Protein AF-A0AA38NXS3-F1 (afdb_monomer_lite)

pLDDT: mean 92.94, std 3.89, range [61.16, 97.0]

Organism: NCBI:txid153919

Secondary structure (DSSP, 8-state):
-BS-HHHHHIIIIIHHHHHHTTTTT-SSHHHHHHHHHHHHH-SS-----B--TTS--HHHHHHHHHHHHHTT-SSPP-------GGG---S--GGG--HHHHHHHHHHHHHTSHHHHHHH--HHHHHHHHHHHHHHHHHHS----HHHHHHHTT-TTS-HHHHHHHHHHHTT-S---

Structure (mmCIF, N/CA/C/O backbone):
data_AF-A0AA38NXS3-F1
#
_entry.id   AF-A0AA38NXS3-F1
#
loop_
_atom_site.group_PDB
_atom_site.id
_atom_site.type_symbol
_atom_site.label_atom_id
_atom_site.label_alt_id
_atom_site.label_comp_id
_atom_site.label_asym_id
_atom_site.label_entity_id
_atom_site.label_seq_id
_atom_site.pdbx_PDB_ins_code
_atom_site.Cartn_x
_atom_site.Cartn_y
_atom_site.Cartn_z
_atom_site.occupancy
_atom_site.B_iso_or_equiv
_atom_site.auth_seq_id
_atom_site.auth_comp_id
_atom_site.auth_asym_id
_atom_site.auth_atom_id
_atom_site.pdbx_PDB_model_num
ATOM 1 N N . LEU A 1 1 ? -12.032 -12.553 16.983 1.00 90.69 1 LEU A N 1
ATOM 2 C CA . LEU A 1 1 ? -10.666 -13.133 16.985 1.00 90.69 1 LEU A CA 1
ATOM 3 C C . LEU A 1 1 ? -10.165 -13.162 15.548 1.00 90.69 1 LEU A C 1
ATOM 5 O O . LEU A 1 1 ? -11.009 -13.181 14.666 1.00 90.69 1 LEU A O 1
ATOM 9 N N . SER A 1 2 ? -8.860 -13.069 15.308 1.00 94.94 2 SER A N 1
ATOM 10 C CA . SER A 1 2 ? -8.263 -13.216 13.970 1.00 94.94 2 SER A CA 1
ATOM 11 C C . SER A 1 2 ? -6.772 -13.513 14.108 1.00 94.94 2 SER A C 1
ATOM 13 O O . SER A 1 2 ? -6.134 -13.066 15.066 1.00 94.94 2 SER A O 1
ATOM 15 N N . ASP A 1 3 ? -6.219 -14.250 13.159 1.00 95.38 3 ASP A N 1
ATOM 16 C CA . ASP A 1 3 ? -4.794 -14.542 13.041 1.00 95.38 3 ASP A CA 1
ATOM 17 C C . ASP A 1 3 ? -3.996 -13.448 12.301 1.00 95.38 3 ASP A C 1
ATOM 19 O O . ASP A 1 3 ? -2.771 -13.344 12.447 1.00 95.38 3 ASP A O 1
ATOM 23 N N . SER A 1 4 ? -4.689 -12.546 11.598 1.00 96.00 4 SER A N 1
ATOM 24 C CA . SER A 1 4 ? -4.095 -11.405 10.905 1.00 96.00 4 SER A CA 1
ATOM 25 C C . SER A 1 4 ? -3.640 -10.327 11.887 1.00 96.00 4 SER A C 1
ATOM 27 O O . SER A 1 4 ? -4.346 -9.365 12.219 1.00 96.00 4 SER A O 1
ATOM 29 N N . LYS A 1 5 ? -2.390 -10.458 12.334 1.00 95.25 5 LYS A N 1
ATOM 30 C CA . LYS A 1 5 ? -1.733 -9.449 13.171 1.00 95.25 5 LYS A CA 1
ATOM 31 C C . LYS A 1 5 ? -1.711 -8.079 12.492 1.00 95.25 5 LYS A C 1
ATOM 33 O O . LYS A 1 5 ? -1.945 -7.071 13.151 1.00 95.25 5 LYS A O 1
ATOM 38 N N . THR A 1 6 ? -1.460 -8.043 11.185 1.00 95.31 6 THR A N 1
ATOM 39 C CA . THR A 1 6 ? -1.375 -6.801 10.406 1.00 95.31 6 THR A CA 1
ATOM 40 C C . THR A 1 6 ? -2.705 -6.052 10.391 1.00 95.31 6 THR A C 1
ATOM 42 O O . THR A 1 6 ? -2.713 -4.850 10.658 1.00 95.31 6 THR A O 1
ATOM 45 N N . SER A 1 7 ? -3.824 -6.749 10.167 1.00 96.19 7 SER A N 1
ATOM 46 C CA . SER A 1 7 ? -5.161 -6.144 10.200 1.00 96.19 7 SER A CA 1
ATOM 47 C C . SER A 1 7 ? -5.504 -5.628 11.596 1.00 96.19 7 SER A C 1
ATOM 49 O O . SER A 1 7 ? -5.944 -4.487 11.739 1.00 96.19 7 SER A O 1
ATOM 51 N N . ILE A 1 8 ? -5.246 -6.425 12.640 1.00 96.56 8 ILE A N 1
ATOM 52 C CA . ILE A 1 8 ? -5.521 -6.030 14.029 1.00 96.56 8 ILE A CA 1
ATOM 53 C C . ILE A 1 8 ? -4.703 -4.795 14.416 1.00 96.56 8 ILE A C 1
ATOM 55 O O . ILE A 1 8 ? -5.259 -3.834 14.948 1.00 96.56 8 ILE A O 1
ATOM 59 N N . GLU A 1 9 ? -3.396 -4.780 14.154 1.00 97.00 9 GLU A N 1
ATOM 60 C CA . GLU A 1 9 ? -2.545 -3.626 14.467 1.00 97.00 9 GLU A CA 1
ATOM 61 C C . GLU A 1 9 ? -2.928 -2.399 13.636 1.00 97.00 9 GLU A C 1
ATOM 63 O O . GLU A 1 9 ? -2.914 -1.280 14.155 1.00 97.00 9 GLU A O 1
ATOM 68 N N . GLY A 1 10 ? -3.355 -2.602 12.388 1.00 96.75 10 GLY A N 1
ATOM 69 C CA . GLY A 1 10 ? -3.921 -1.556 11.549 1.00 96.75 10 GLY A CA 1
ATOM 70 C C . GLY A 1 10 ? -5.127 -0.877 12.195 1.00 96.75 10 GLY A C 1
ATOM 71 O O . GLY A 1 10 ? -5.121 0.340 12.371 1.00 96.75 10 GLY A O 1
ATOM 72 N N . LEU A 1 11 ? -6.116 -1.665 12.624 1.00 96.56 11 LEU A N 1
ATOM 73 C CA . LEU A 1 11 ? -7.369 -1.178 13.215 1.00 96.56 11 LEU A CA 1
ATOM 74 C C . LEU A 1 11 ? -7.212 -0.629 14.638 1.00 96.56 11 LEU A C 1
ATOM 76 O O . LEU A 1 11 ? -7.996 0.218 15.049 1.00 96.56 11 LEU A O 1
ATOM 80 N N . THR A 1 12 ? -6.213 -1.086 15.396 1.00 95.75 12 THR A N 1
ATOM 81 C CA . THR A 1 12 ? -6.072 -0.734 16.822 1.00 95.75 12 THR A CA 1
ATOM 82 C C . THR A 1 12 ? -4.946 0.257 17.101 1.00 95.75 12 THR A C 1
ATOM 84 O O . THR A 1 12 ? -5.147 1.228 17.826 1.00 95.75 12 THR A O 1
ATOM 87 N N . LYS A 1 13 ? -3.758 0.060 16.519 1.00 96.19 13 LYS A N 1
ATOM 88 C CA . LYS A 1 13 ? -2.550 0.844 16.834 1.00 96.19 13 LYS A CA 1
ATOM 89 C C . LYS A 1 13 ? -2.266 1.933 15.808 1.00 96.19 13 LYS A C 1
ATOM 91 O O . LYS A 1 13 ? -1.761 2.994 16.162 1.00 96.19 13 LYS A O 1
ATOM 96 N N . HIS A 1 14 ? -2.530 1.667 14.531 1.00 96.75 14 HIS A N 1
ATOM 97 C CA . HIS A 1 14 ? -2.069 2.537 13.446 1.00 96.75 14 HIS A CA 1
ATOM 98 C C . HIS A 1 14 ? -3.149 3.456 12.880 1.00 96.75 14 HIS A C 1
ATOM 100 O O . HIS A 1 14 ? -2.804 4.522 12.365 1.00 96.75 14 HIS A O 1
ATOM 106 N N . HIS A 1 15 ? -4.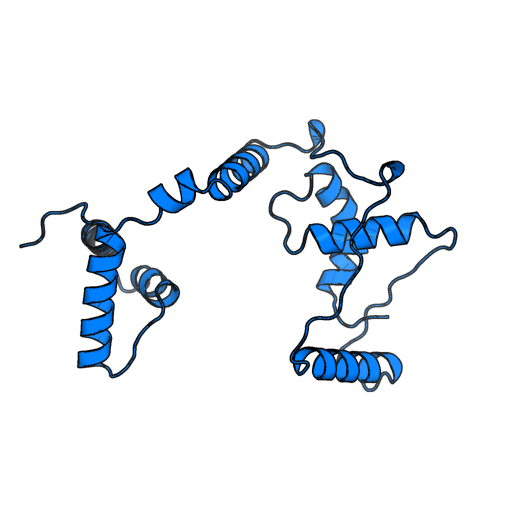425 3.083 13.020 1.00 95.81 15 HIS A N 1
ATOM 107 C CA . HIS A 1 15 ? -5.560 3.792 12.430 1.00 95.81 15 HIS A CA 1
ATOM 108 C C . HIS A 1 15 ? -5.517 5.310 12.655 1.00 95.81 15 HIS A C 1
ATOM 110 O O . HIS A 1 15 ? -5.556 6.054 11.683 1.00 95.81 15 HIS A O 1
ATOM 116 N N . GLN A 1 16 ? -5.311 5.780 13.891 1.00 95.50 16 GLN A N 1
ATOM 117 C CA . GLN A 1 16 ? -5.288 7.213 14.200 1.00 95.50 16 GLN A CA 1
ATOM 118 C C . GLN A 1 16 ? -4.227 7.976 13.394 1.00 95.50 16 GLN A C 1
ATOM 120 O O . GLN A 1 16 ? -4.501 9.027 12.816 1.00 95.50 16 GLN A O 1
ATOM 125 N N . LYS A 1 17 ? -3.012 7.423 13.304 1.00 95.69 17 LYS A N 1
ATOM 126 C CA . LYS A 1 17 ? -1.928 8.018 12.514 1.00 95.69 17 LYS A CA 1
ATOM 127 C C . LYS A 1 17 ? -2.262 8.002 11.025 1.00 95.69 17 LYS A C 1
ATOM 129 O O . LYS A 1 17 ? -1.949 8.958 10.321 1.00 95.69 17 LYS A O 1
ATOM 134 N N . TRP A 1 18 ? -2.862 6.923 10.530 1.00 96.38 18 TRP A N 1
ATOM 135 C CA . TRP A 1 18 ? -3.261 6.827 9.129 1.00 96.38 18 TRP A CA 1
ATOM 136 C C . TRP A 1 18 ? -4.356 7.826 8.777 1.00 96.38 18 TRP A C 1
ATOM 138 O O . TRP A 1 18 ? -4.253 8.460 7.732 1.00 96.38 18 TRP A O 1
ATOM 148 N N . GLU A 1 19 ? -5.339 8.034 9.647 1.00 95.50 19 GLU A N 1
ATOM 149 C CA . GLU A 1 19 ? -6.368 9.062 9.477 1.00 95.50 19 GLU A CA 1
ATOM 150 C C . GLU A 1 19 ? -5.767 10.461 9.435 1.00 95.50 19 GLU A C 1
ATOM 152 O O . GLU A 1 19 ? -6.034 11.218 8.503 1.00 95.50 19 GLU A O 1
ATOM 157 N N . ASP A 1 20 ? -4.876 10.774 10.377 1.00 95.62 20 ASP A N 1
ATOM 158 C CA . ASP A 1 20 ? -4.165 12.052 10.406 1.00 95.62 20 ASP A CA 1
ATOM 159 C C . ASP A 1 20 ? -3.346 12.274 9.126 1.00 95.62 20 ASP A C 1
ATOM 161 O O . ASP A 1 20 ? -3.205 13.402 8.658 1.00 95.62 20 ASP A O 1
ATOM 165 N N . GLN A 1 21 ? -2.847 11.197 8.521 1.00 95.50 21 GLN A N 1
ATOM 166 C CA . GLN A 1 21 ? -2.092 11.200 7.267 1.00 95.50 21 GLN A CA 1
ATOM 167 C C . GLN A 1 21 ? -2.965 10.946 6.025 1.00 95.50 21 GLN A C 1
ATOM 169 O O . GLN A 1 21 ? -2.435 10.743 4.932 1.00 95.50 21 GLN A O 1
ATOM 174 N N . GLY A 1 22 ? -4.295 10.932 6.157 1.00 94.44 22 GLY A N 1
ATOM 175 C CA . GLY A 1 22 ? -5.237 10.741 5.050 1.00 94.44 22 GLY A CA 1
ATOM 176 C C . GLY A 1 22 ? -5.122 9.391 4.331 1.00 94.44 22 GLY A C 1
ATOM 177 O O . GLY A 1 22 ? -5.563 9.266 3.188 1.00 94.44 22 GLY A O 1
ATOM 178 N N . PHE A 1 23 ? -4.524 8.386 4.975 1.00 95.75 23 PHE A N 1
ATOM 179 C CA . PHE A 1 23 ? -4.185 7.065 4.432 1.00 95.75 23 PHE A CA 1
ATOM 180 C C . PHE A 1 23 ? -3.241 7.103 3.220 1.00 95.75 23 PHE A C 1
ATOM 182 O O . PHE A 1 23 ? -3.186 6.164 2.422 1.00 95.75 23 PHE A O 1
ATOM 189 N N . ILE A 1 24 ? -2.468 8.178 3.058 1.00 95.06 24 ILE A N 1
ATOM 190 C CA . ILE A 1 24 ? -1.538 8.317 1.936 1.00 95.06 24 ILE A CA 1
ATOM 191 C C . ILE A 1 24 ? -0.431 7.258 2.046 1.00 95.06 24 ILE A C 1
ATOM 193 O O . ILE A 1 24 ? 0.401 7.287 2.949 1.00 95.06 24 ILE A O 1
ATOM 197 N N . GLY A 1 25 ? -0.392 6.342 1.073 1.00 91.00 25 GLY A N 1
ATOM 198 C CA . GLY A 1 25 ? 0.611 5.275 1.007 1.00 91.00 25 GLY A CA 1
ATOM 199 C C . GLY A 1 25 ? 0.344 4.086 1.934 1.00 91.00 25 GLY A C 1
ATOM 200 O O . GLY A 1 25 ? 1.223 3.239 2.073 1.00 91.00 25 GLY A O 1
ATOM 201 N N . VAL A 1 26 ? -0.838 4.019 2.549 1.00 94.38 26 VAL A N 1
ATOM 202 C CA . VAL A 1 26 ? -1.317 2.840 3.281 1.00 94.38 26 VAL A CA 1
ATOM 203 C C . VAL A 1 26 ? -1.874 1.834 2.271 1.00 94.38 26 VAL A C 1
ATOM 205 O O . VAL A 1 26 ? -2.568 2.226 1.333 1.00 94.38 26 VAL A O 1
ATOM 208 N N . ALA A 1 27 ? -1.545 0.552 2.433 1.00 94.25 27 ALA A N 1
ATOM 209 C CA . ALA A 1 27 ? -2.117 -0.521 1.620 1.00 94.25 27 ALA A CA 1
ATOM 210 C C . ALA A 1 27 ? -3.573 -0.785 2.030 1.00 94.25 27 ALA A C 1
ATOM 212 O O . ALA A 1 27 ? -3.902 -0.670 3.208 1.00 94.25 27 ALA A O 1
ATOM 213 N N . ASN A 1 28 ? -4.423 -1.145 1.067 1.00 94.25 28 ASN A N 1
ATOM 214 C CA . ASN A 1 28 ? -5.852 -1.415 1.277 1.00 94.25 28 ASN A CA 1
ATOM 215 C C . ASN A 1 28 ? -6.580 -0.282 2.041 1.00 94.25 28 ASN A C 1
ATOM 217 O O . ASN A 1 28 ? -7.253 -0.510 3.051 1.00 94.25 28 ASN A O 1
ATOM 221 N N . PRO A 1 29 ? -6.402 0.994 1.630 1.00 94.69 29 PRO A N 1
ATOM 222 C CA . PRO A 1 29 ? -6.908 2.121 2.401 1.00 94.69 29 PRO A CA 1
ATOM 223 C C . PRO A 1 29 ? -8.437 2.225 2.355 1.00 94.69 29 PRO A C 1
ATOM 225 O O . PRO A 1 29 ? -9.000 2.935 3.181 1.00 94.69 29 PRO A O 1
ATOM 228 N N . ARG A 1 30 ? -9.115 1.585 1.392 1.00 94.88 30 ARG A N 1
ATOM 229 C CA . ARG A 1 30 ? -10.583 1.609 1.292 1.00 94.88 30 ARG A CA 1
ATOM 230 C C . ARG A 1 30 ? -11.192 0.690 2.344 1.00 94.88 30 ARG A C 1
ATOM 232 O O . ARG A 1 30 ? -12.036 1.124 3.117 1.00 94.88 30 ARG A O 1
ATOM 239 N N . GLU A 1 31 ? -10.663 -0.520 2.428 1.00 96.06 31 GLU A N 1
ATOM 240 C CA . GLU A 1 31 ? -11.052 -1.585 3.342 1.00 96.06 31 GLU A CA 1
ATOM 241 C C . GLU A 1 31 ? -10.846 -1.144 4.794 1.00 96.06 31 GLU A C 1
ATOM 243 O O . GLU A 1 31 ? -11.758 -1.254 5.613 1.00 96.06 31 GLU A O 1
ATOM 248 N N . TYR A 1 32 ? -9.689 -0.544 5.111 1.00 96.69 32 TYR A N 1
ATOM 249 C CA . TYR A 1 32 ? -9.451 -0.001 6.451 1.00 96.69 32 TYR A CA 1
ATOM 250 C C . TYR A 1 32 ? -10.419 1.127 6.803 1.00 96.69 32 TYR A C 1
ATOM 252 O O . TYR A 1 32 ? -10.950 1.133 7.909 1.00 96.69 32 TYR A O 1
ATOM 260 N N . LYS A 1 33 ? -10.666 2.076 5.891 1.00 96.31 33 LYS A N 1
ATOM 261 C CA . LYS A 1 33 ? -11.589 3.191 6.155 1.00 96.31 33 LYS A CA 1
ATOM 262 C C . LYS A 1 33 ? -13.015 2.697 6.406 1.00 96.31 33 LYS A C 1
ATOM 264 O O . LYS A 1 33 ? -13.624 3.137 7.377 1.00 96.31 33 LYS A O 1
ATOM 269 N N . ALA A 1 34 ? -13.509 1.773 5.581 1.00 96.31 34 ALA A N 1
ATOM 270 C CA . ALA A 1 34 ? -14.828 1.167 5.751 1.00 96.31 34 ALA A CA 1
ATOM 271 C C . ALA A 1 34 ? -14.921 0.404 7.078 1.00 96.31 34 ALA A C 1
ATOM 273 O O . ALA A 1 34 ? -15.817 0.657 7.877 1.00 96.31 34 ALA A O 1
ATOM 274 N N . THR A 1 35 ? -13.925 -0.432 7.383 1.00 95.75 35 THR A N 1
ATOM 275 C CA . THR A 1 35 ? -13.895 -1.206 8.633 1.00 95.75 35 THR A CA 1
ATOM 276 C C . THR A 1 35 ? -13.838 -0.301 9.866 1.00 95.75 35 THR A C 1
ATOM 278 O O . THR A 1 35 ? -14.575 -0.518 10.822 1.00 95.75 35 THR A O 1
ATOM 281 N N . ILE A 1 36 ? -12.997 0.740 9.863 1.00 95.69 36 ILE A N 1
ATOM 282 C CA . ILE A 1 36 ? -12.913 1.704 10.974 1.00 95.69 36 ILE A CA 1
ATOM 283 C C . ILE A 1 36 ? -14.245 2.441 11.148 1.00 95.69 36 ILE A C 1
ATOM 285 O O . ILE A 1 36 ? -14.684 2.635 12.280 1.00 95.69 36 ILE A O 1
ATOM 289 N N . SER A 1 37 ? -14.896 2.826 10.047 1.00 95.25 37 SER A N 1
ATOM 290 C CA . SER A 1 37 ? -16.220 3.447 10.084 1.00 95.25 37 SER A CA 1
ATOM 291 C C . SER A 1 37 ? -17.258 2.515 10.706 1.00 95.25 37 SER A C 1
ATOM 293 O O . SER A 1 37 ? -17.903 2.894 11.679 1.00 95.25 37 SER A O 1
ATOM 295 N N . ALA A 1 38 ? -17.347 1.274 10.224 1.00 94.4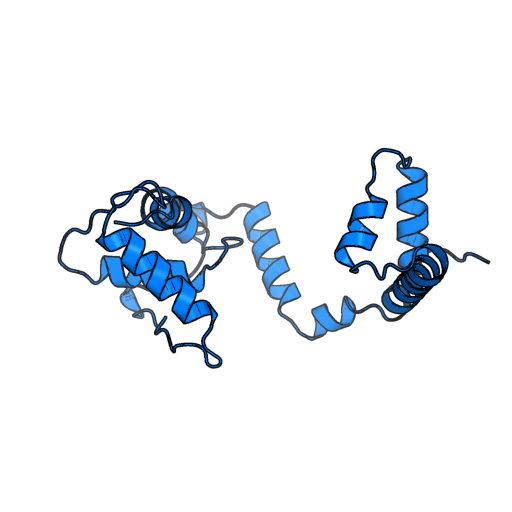4 38 ALA A N 1
ATOM 296 C CA . ALA A 1 38 ? -18.268 0.272 10.751 1.00 94.44 38 ALA A CA 1
ATOM 297 C C . ALA A 1 38 ? -18.019 -0.015 12.243 1.00 94.44 38 ALA A C 1
ATOM 299 O O . ALA A 1 38 ? -18.958 -0.188 13.012 1.00 94.44 38 ALA A O 1
ATOM 300 N N . LEU A 1 39 ? -16.760 -0.019 12.696 1.00 94.25 39 LEU A N 1
ATOM 301 C CA . LEU A 1 39 ? -16.431 -0.173 14.117 1.00 94.25 39 LEU A CA 1
ATOM 302 C C . LEU A 1 39 ? -16.881 1.019 14.970 1.00 94.25 39 LEU A C 1
ATOM 304 O O . LEU A 1 39 ? -17.250 0.813 16.122 1.00 94.25 39 LEU A O 1
ATOM 308 N N . ARG A 1 40 ? -16.841 2.244 14.430 1.00 93.19 40 ARG A N 1
ATOM 309 C CA . ARG A 1 40 ? -17.276 3.469 15.124 1.00 93.19 40 ARG A CA 1
ATOM 310 C C . ARG A 1 40 ? -18.788 3.633 15.169 1.00 93.19 40 ARG A C 1
ATOM 312 O O . ARG A 1 40 ? -19.293 4.225 16.111 1.00 93.19 40 ARG A O 1
ATOM 319 N N . GLU A 1 41 ? -19.487 3.127 14.163 1.00 94.00 41 GLU A N 1
ATOM 320 C CA . GLU A 1 41 ? -20.950 3.132 14.109 1.00 94.00 41 GLU A CA 1
ATOM 321 C C . GLU A 1 41 ? -21.574 2.185 15.145 1.00 94.00 41 GLU A C 1
ATOM 323 O O . GLU A 1 41 ? -22.704 2.373 15.592 1.00 94.00 41 GLU A O 1
ATOM 328 N N . ARG A 1 42 ? -20.822 1.172 15.587 1.00 91.88 42 ARG A N 1
ATOM 329 C CA . ARG A 1 42 ? -21.268 0.254 16.635 1.00 91.88 42 ARG A CA 1
ATOM 330 C C . ARG A 1 42 ? -21.306 0.951 17.994 1.00 91.88 42 ARG A C 1
ATOM 332 O O . ARG A 1 42 ? -20.289 1.407 18.503 1.00 91.88 42 ARG A O 1
ATOM 339 N N . ASN A 1 43 ? -22.460 0.875 18.654 1.00 89.00 43 ASN A N 1
ATOM 340 C CA . ASN A 1 43 ? -22.643 1.373 20.024 1.00 89.00 43 ASN A CA 1
ATOM 341 C C . ASN A 1 43 ? -21.903 0.539 21.091 1.00 89.00 43 ASN A C 1
ATOM 343 O O . ASN A 1 43 ? -21.650 1.015 22.196 1.00 89.00 43 ASN A O 1
ATOM 347 N N . ALA A 1 44 ? -21.565 -0.717 20.784 1.00 93.00 44 ALA A N 1
ATOM 348 C CA . ALA A 1 44 ? -20.909 -1.626 21.719 1.00 93.00 44 ALA A CA 1
ATOM 349 C C . ALA A 1 44 ? -19.381 -1.602 21.580 1.00 93.00 44 ALA A C 1
ATOM 351 O O . ALA A 1 44 ? -18.828 -1.647 20.476 1.00 93.00 44 ALA A O 1
ATOM 352 N N . ARG A 1 45 ? -18.688 -1.642 22.726 1.00 92.00 45 ARG A N 1
ATOM 353 C CA . ARG A 1 45 ? -17.229 -1.781 22.772 1.00 92.00 45 ARG A CA 1
ATOM 354 C C . ARG A 1 45 ? -16.803 -3.060 22.052 1.00 92.00 45 ARG A C 1
ATOM 356 O O . ARG A 1 45 ? -17.196 -4.157 22.436 1.00 92.00 45 ARG A O 1
ATOM 363 N N . THR A 1 46 ? -15.945 -2.911 21.047 1.00 93.25 46 THR A N 1
ATOM 364 C CA . THR A 1 46 ? -15.376 -4.032 20.291 1.00 93.25 46 THR A CA 1
ATOM 365 C C . THR A 1 46 ? -13.917 -4.239 20.695 1.00 93.25 46 THR A C 1
ATOM 367 O O . THR A 1 46 ? -13.141 -3.285 20.747 1.00 93.25 46 THR A O 1
ATOM 370 N N . SER A 1 47 ? -13.534 -5.478 21.001 1.00 94.12 47 SER A N 1
ATOM 371 C CA . SER A 1 47 ? -12.153 -5.861 21.308 1.00 94.12 47 SER A CA 1
ATOM 372 C C . SER A 1 47 ? -11.635 -6.873 20.287 1.00 94.12 47 SER A C 1
ATOM 374 O O . SER A 1 47 ? -12.356 -7.759 19.827 1.00 94.12 47 SER A O 1
ATOM 376 N N . PHE A 1 48 ? -10.361 -6.738 19.923 1.00 95.06 48 PHE A N 1
ATOM 377 C CA . PHE A 1 48 ? -9.684 -7.668 19.026 1.00 95.06 48 PHE A CA 1
ATOM 378 C C . PHE A 1 48 ? -8.775 -8.592 19.828 1.00 95.06 48 PHE A C 1
ATOM 380 O O . PHE A 1 48 ? -8.003 -8.142 20.673 1.00 95.06 48 PHE A O 1
ATOM 387 N N . LYS A 1 49 ? -8.845 -9.888 19.524 1.00 95.12 49 LYS A N 1
ATOM 388 C CA . LYS A 1 49 ? -7.938 -10.911 20.046 1.00 95.12 49 LYS A CA 1
ATOM 389 C C . LYS A 1 49 ? -7.158 -11.492 18.878 1.00 95.12 49 LYS A C 1
ATOM 391 O O . LYS A 1 49 ? -7.766 -12.112 18.004 1.00 95.12 49 LYS A O 1
ATOM 396 N N . TRP A 1 50 ? -5.847 -11.266 18.884 1.00 96.50 50 TRP A N 1
ATOM 397 C CA . TRP A 1 50 ? -4.943 -11.964 17.979 1.00 96.50 50 TRP A CA 1
ATOM 398 C C . TRP A 1 50 ? -4.786 -13.410 18.443 1.00 96.50 50 TRP A C 1
ATOM 400 O O . TRP A 1 50 ? -4.641 -13.667 19.641 1.00 96.50 50 TRP A O 1
ATOM 410 N N . VAL A 1 51 ? -4.827 -14.337 17.498 1.00 95.44 51 VAL A N 1
ATOM 411 C CA . VAL A 1 51 ? -4.570 -15.757 17.730 1.00 95.44 51 VAL A CA 1
ATOM 412 C C . VAL A 1 51 ? -3.505 -16.250 16.759 1.00 95.44 51 VAL A C 1
ATOM 414 O O . VAL A 1 51 ? -3.269 -15.640 15.723 1.00 95.44 51 VAL A O 1
ATOM 417 N N . LYS A 1 52 ? -2.816 -17.336 17.098 1.00 94.12 52 LYS A N 1
ATOM 418 C CA . LYS A 1 52 ? -1.914 -17.986 16.147 1.00 94.12 52 LYS A CA 1
ATOM 419 C C . LYS A 1 52 ? -2.768 -18.748 15.125 1.00 94.12 52 LYS A C 1
ATOM 421 O O . LYS A 1 52 ? -3.673 -19.463 15.545 1.00 94.12 52 LYS A O 1
ATOM 426 N N . GLY A 1 53 ? -2.485 -18.590 13.833 1.00 91.56 53 GLY A N 1
ATOM 427 C CA . GLY A 1 53 ? -3.129 -19.388 12.782 1.00 91.56 53 GLY A CA 1
ATOM 428 C C . GLY A 1 53 ? -2.737 -20.866 12.878 1.00 91.56 53 GLY A C 1
ATOM 429 O O . GLY A 1 53 ? -1.653 -21.181 13.390 1.00 91.56 53 GLY A O 1
ATOM 430 N N . HIS A 1 54 ? -3.615 -21.753 12.407 1.00 86.56 54 HIS A N 1
ATOM 431 C CA . HIS A 1 54 ? -3.444 -23.213 12.455 1.00 86.56 54 HIS A CA 1
ATOM 432 C C . HIS A 1 54 ? -3.142 -23.744 13.864 1.00 86.56 54 HIS A C 1
ATOM 434 O O . HIS A 1 54 ? -2.278 -24.599 14.068 1.00 86.56 54 HIS A O 1
ATOM 440 N N . ALA A 1 55 ? -3.808 -23.167 14.863 1.00 91.12 55 ALA A N 1
ATOM 441 C CA . ALA A 1 55 ? -3.657 -23.531 16.269 1.00 91.12 55 AL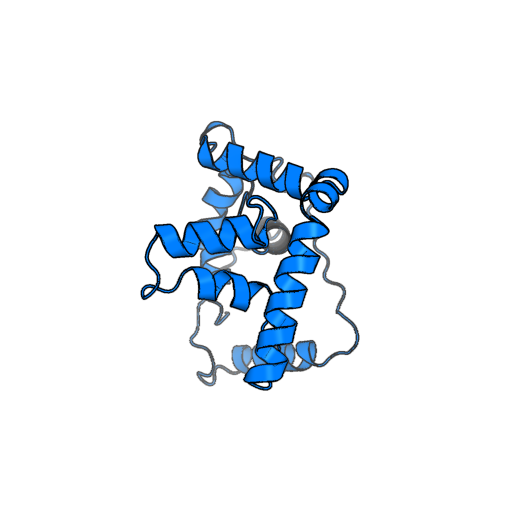A A CA 1
ATOM 442 C C . ALA A 1 55 ? -4.799 -24.428 16.772 1.00 91.12 55 ALA A C 1
ATOM 444 O O . ALA A 1 55 ? -4.871 -24.688 17.973 1.00 91.12 55 ALA A O 1
ATOM 445 N N . GLY A 1 56 ? -5.696 -24.873 15.884 1.00 90.69 56 GLY A N 1
ATOM 446 C CA . GLY A 1 56 ? -6.853 -25.696 16.240 1.00 90.69 56 GLY A CA 1
ATOM 447 C C . GLY A 1 56 ? -7.961 -24.902 16.934 1.00 90.69 56 GLY A C 1
ATOM 448 O O . GLY A 1 56 ? -8.774 -25.470 17.658 1.00 90.69 56 GLY A O 1
ATOM 449 N N . ILE A 1 57 ? -7.987 -23.575 16.758 1.00 94.06 57 ILE A N 1
ATOM 450 C CA . ILE A 1 57 ? -9.063 -22.732 17.288 1.00 94.06 57 ILE A CA 1
ATOM 451 C C . ILE A 1 57 ? -10.218 -22.811 16.301 1.00 94.06 57 ILE A C 1
ATOM 453 O O . ILE A 1 57 ? -10.197 -22.118 15.290 1.00 94.06 57 ILE A O 1
ATOM 457 N N . GLU A 1 58 ? -11.221 -23.620 16.628 1.00 94.12 58 GLU A N 1
ATOM 458 C CA . GLU A 1 58 ? -12.353 -23.970 15.760 1.00 94.12 58 GLU A CA 1
ATOM 459 C C . GLU A 1 58 ? -12.897 -22.792 14.930 1.00 94.12 58 GLU A C 1
ATOM 461 O O . GLU A 1 58 ? -12.935 -22.857 13.707 1.00 94.12 58 GLU A O 1
ATOM 466 N N . GLY A 1 59 ? -13.248 -21.667 15.564 1.00 92.62 59 GLY A N 1
ATOM 467 C CA . GLY A 1 59 ? -13.779 -20.502 14.844 1.00 92.62 59 GLY A CA 1
ATOM 468 C C . GLY A 1 59 ? -12.782 -19.794 13.912 1.00 92.62 59 GLY A C 1
ATOM 469 O O . GLY A 1 59 ? -13.211 -19.139 12.968 1.00 92.62 59 GLY A O 1
ATOM 470 N N . ASN A 1 60 ? -11.471 -19.894 14.165 1.00 95.00 60 ASN A N 1
ATOM 471 C CA . ASN A 1 60 ? -10.446 -19.377 13.252 1.00 95.00 60 ASN A CA 1
ATOM 472 C C . ASN A 1 60 ? -10.215 -20.343 12.088 1.00 95.00 60 ASN A C 1
ATOM 474 O O . ASN A 1 60 ? -10.166 -19.893 10.954 1.00 95.00 60 ASN A O 1
ATOM 478 N N . GLU A 1 61 ? -10.119 -21.648 12.356 1.00 94.81 61 GLU A N 1
ATOM 479 C CA . GLU A 1 61 ? -9.896 -22.650 11.302 1.00 94.81 61 GLU A CA 1
ATOM 480 C C . GLU A 1 61 ? -11.068 -22.669 10.307 1.00 94.81 61 GLU A C 1
ATOM 482 O O . GLU A 1 61 ? -10.848 -22.621 9.102 1.00 94.81 61 GLU A O 1
ATOM 487 N N . HIS A 1 62 ? -12.317 -22.605 10.788 1.00 94.94 62 HIS A N 1
ATOM 488 C CA . HIS A 1 62 ? -13.479 -22.469 9.903 1.00 94.94 62 HIS A CA 1
ATOM 489 C C . HIS A 1 62 ? -13.438 -21.169 9.081 1.00 94.94 62 HIS A C 1
ATOM 491 O O . HIS A 1 62 ? -13.848 -21.154 7.922 1.00 94.94 62 HIS A O 1
ATOM 497 N N . ALA A 1 63 ? -12.936 -20.066 9.650 1.00 95.25 63 ALA A N 1
ATOM 498 C CA . ALA A 1 63 ? -12.763 -18.824 8.898 1.00 95.25 63 ALA A CA 1
ATOM 499 C C . ALA A 1 63 ? -11.687 -18.965 7.803 1.00 95.25 63 ALA A C 1
ATOM 501 O O . ALA A 1 63 ? -11.886 -18.457 6.699 1.00 95.25 63 ALA A O 1
ATOM 502 N N . ASP A 1 64 ? -10.599 -19.691 8.072 1.00 95.19 64 ASP A N 1
ATOM 503 C CA . ASP A 1 64 ? -9.542 -19.987 7.098 1.00 95.19 64 ASP A CA 1
ATOM 504 C C . ASP A 1 64 ? -10.060 -20.887 5.960 1.00 95.19 64 ASP A C 1
ATOM 506 O O . ASP A 1 64 ? -9.773 -20.643 4.785 1.00 95.19 64 ASP A O 1
ATOM 510 N N . GLU A 1 65 ? -10.881 -21.892 6.278 1.00 95.19 65 GLU A N 1
ATOM 511 C CA . GLU A 1 65 ? -11.543 -22.761 5.296 1.00 95.19 65 GLU A CA 1
ATOM 512 C C . GLU A 1 65 ? -12.514 -21.984 4.398 1.00 95.19 65 GLU A C 1
ATOM 514 O O . GLU A 1 65 ? -12.493 -22.135 3.170 1.00 95.19 65 GLU A O 1
ATOM 519 N N . LEU A 1 66 ? -13.328 -21.103 4.986 1.00 94.94 66 LEU A N 1
ATOM 520 C CA . LEU A 1 66 ? -14.225 -20.224 4.237 1.00 94.94 66 LEU A CA 1
ATOM 521 C C . LEU A 1 66 ? -13.443 -19.249 3.352 1.00 94.94 66 LEU A C 1
ATOM 523 O O . LEU A 1 66 ? -13.805 -19.060 2.191 1.00 94.94 66 LEU A O 1
ATOM 527 N N . ALA A 1 67 ? -12.345 -18.675 3.852 1.00 93.75 67 ALA A N 1
ATOM 528 C CA . ALA A 1 67 ? -11.479 -17.802 3.065 1.00 93.75 67 ALA A CA 1
ATOM 529 C C . ALA A 1 67 ? -10.850 -18.551 1.878 1.00 93.75 67 ALA A C 1
ATOM 531 O O . ALA A 1 67 ? -10.853 -18.042 0.756 1.00 93.75 67 ALA A O 1
ATOM 532 N N . LYS A 1 68 ? -10.379 -19.787 2.090 1.00 94.62 68 LYS A N 1
ATOM 533 C CA . LYS A 1 68 ? -9.842 -20.650 1.027 1.00 94.62 68 LYS A CA 1
ATOM 534 C C . LYS A 1 68 ? -10.897 -20.978 -0.026 1.00 94.62 68 LYS A C 1
ATOM 536 O O . LYS A 1 68 ? -10.600 -20.914 -1.216 1.00 94.62 68 LYS A O 1
ATOM 541 N N . THR A 1 69 ? -12.117 -21.284 0.407 1.00 94.62 69 THR A N 1
ATOM 542 C CA . THR A 1 69 ? -13.258 -21.515 -0.488 1.00 94.62 69 THR A CA 1
ATOM 543 C C . THR A 1 69 ? -13.573 -20.255 -1.296 1.00 94.62 69 THR A C 1
ATOM 545 O O . THR A 1 69 ? -13.763 -20.327 -2.505 1.00 94.62 69 THR A O 1
ATOM 548 N N . GLY A 1 70 ? -13.540 -19.080 -0.660 1.00 93.12 70 GLY A N 1
ATOM 549 C CA . GLY A 1 70 ? -13.704 -17.789 -1.328 1.00 93.12 70 GLY A CA 1
ATOM 550 C C . GLY A 1 70 ? -12.659 -17.535 -2.418 1.00 93.12 70 GLY A C 1
ATOM 551 O O . GLY A 1 70 ? -13.007 -17.042 -3.484 1.00 93.12 70 GLY A O 1
ATOM 552 N N . CYS A 1 71 ? -11.400 -17.937 -2.209 1.00 93.44 71 CYS A N 1
ATOM 553 C CA . CYS A 1 71 ? -10.352 -17.837 -3.233 1.00 93.44 71 CYS A CA 1
ATOM 554 C C . CYS A 1 71 ? -10.579 -18.735 -4.461 1.00 93.44 71 CYS A C 1
ATOM 556 O O . CYS A 1 71 ? -9.910 -18.531 -5.471 1.00 93.44 71 CYS A O 1
ATOM 558 N N . GLN A 1 72 ? -11.451 -19.740 -4.363 1.00 94.56 72 GLN A N 1
ATOM 559 C CA . GLN A 1 72 ? -11.751 -20.690 -5.439 1.00 94.56 72 GLN A CA 1
ATOM 560 C C . GLN A 1 72 ? -13.034 -20.346 -6.204 1.00 94.56 72 GLN A C 1
ATOM 562 O O . GLN A 1 72 ? -13.359 -21.042 -7.160 1.00 94.56 72 GLN A O 1
ATOM 567 N N . LYS A 1 73 ? -13.770 -19.309 -5.789 1.00 93.00 73 LYS A N 1
ATOM 568 C CA . LYS A 1 73 ? -14.953 -18.848 -6.516 1.00 93.00 73 LYS A CA 1
ATOM 569 C C . LYS A 1 73 ? -14.546 -18.193 -7.835 1.00 93.00 73 LYS A C 1
ATOM 571 O O . LYS A 1 73 ? -13.581 -17.429 -7.873 1.00 93.00 73 LYS A O 1
ATOM 576 N N . ASP A 1 74 ? -15.325 -18.453 -8.882 1.00 94.12 74 ASP A N 1
ATOM 577 C CA . ASP A 1 74 ? -15.155 -17.799 -10.184 1.00 94.12 74 ASP A CA 1
ATOM 578 C C . ASP A 1 74 ? -15.541 -16.313 -10.118 1.00 94.12 74 ASP A C 1
ATOM 580 O O . ASP A 1 74 ? -14.862 -15.456 -10.685 1.00 94.12 74 ASP A O 1
ATOM 584 N N . ASP A 1 75 ? -16.598 -16.010 -9.360 1.00 93.19 75 ASP A N 1
ATOM 585 C CA . ASP A 1 75 ? -17.111 -14.659 -9.161 1.00 93.19 75 ASP A CA 1
ATOM 586 C C . ASP A 1 75 ? -16.719 -14.093 -7.790 1.00 93.19 75 ASP A C 1
ATOM 588 O O . ASP A 1 75 ? -16.732 -14.780 -6.765 1.00 93.19 75 ASP A O 1
ATOM 592 N N . VAL A 1 76 ? -16.400 -12.796 -7.768 1.00 89.69 76 VAL A N 1
ATOM 593 C CA . VAL A 1 76 ? -16.075 -12.069 -6.536 1.00 89.69 76 VAL A CA 1
ATOM 594 C C . VAL A 1 76 ? -17.336 -11.724 -5.748 1.00 89.69 76 VAL A C 1
ATOM 596 O O . VAL A 1 76 ? -18.319 -11.233 -6.302 1.00 89.69 76 VAL A O 1
ATOM 599 N N . ASP A 1 77 ? -17.283 -11.911 -4.429 1.00 88.88 77 ASP A N 1
ATOM 600 C CA . ASP A 1 77 ? -18.365 -11.480 -3.547 1.00 88.88 77 ASP A CA 1
ATOM 601 C C . ASP A 1 77 ? -18.432 -9.941 -3.489 1.00 88.88 77 ASP A C 1
ATOM 603 O O . ASP A 1 77 ? -17.414 -9.249 -3.363 1.00 88.88 77 ASP A O 1
ATOM 607 N N . ALA A 1 78 ? -19.647 -9.392 -3.548 1.00 89.38 78 ALA A N 1
ATOM 608 C CA . ALA A 1 78 ? -19.872 -7.962 -3.378 1.00 89.38 78 ALA A CA 1
ATOM 609 C C . ALA A 1 78 ? -19.738 -7.581 -1.895 1.00 89.38 78 ALA A C 1
ATOM 611 O O . ALA A 1 78 ? -20.579 -7.940 -1.071 1.00 89.38 78 ALA A O 1
ATOM 612 N N . VAL A 1 79 ? -18.681 -6.840 -1.556 1.00 89.62 79 VAL A N 1
ATOM 613 C CA . VAL A 1 79 ? -18.466 -6.292 -0.210 1.00 89.62 79 VAL A CA 1
ATOM 614 C C . VAL A 1 79 ? -18.819 -4.812 -0.213 1.00 89.62 79 VAL A C 1
ATOM 616 O O . VAL A 1 79 ? -18.215 -4.030 -0.951 1.00 89.62 79 VAL A O 1
ATOM 619 N N . ASP A 1 80 ? -19.773 -4.426 0.632 1.00 91.81 80 ASP A N 1
ATOM 620 C CA . ASP A 1 80 ? -20.106 -3.021 0.832 1.00 91.81 80 ASP A CA 1
ATOM 621 C C . ASP A 1 80 ? -18.983 -2.310 1.604 1.00 91.81 80 ASP A C 1
ATOM 623 O O . ASP A 1 80 ? -18.619 -2.682 2.722 1.00 91.81 80 ASP A O 1
ATOM 627 N N . LEU A 1 81 ? -18.400 -1.297 0.963 1.00 95.06 81 LEU A N 1
ATOM 628 C CA . LEU A 1 81 ? -17.342 -0.448 1.510 1.00 95.06 81 LEU A CA 1
ATOM 629 C C . LEU A 1 81 ? -17.788 1.019 1.592 1.00 95.06 81 LEU A C 1
ATOM 631 O O . LEU A 1 81 ? -16.939 1.917 1.683 1.00 95.06 81 LEU A O 1
ATOM 635 N N . GLU A 1 82 ? -19.092 1.284 1.516 1.00 95.19 82 GLU A N 1
ATOM 636 C CA . GLU A 1 82 ? -19.633 2.618 1.716 1.00 95.19 82 GLU A CA 1
ATOM 637 C C . GLU A 1 82 ? -19.378 3.109 3.144 1.00 95.19 82 GLU A C 1
ATOM 639 O O . GLU A 1 82 ? -19.369 2.368 4.125 1.00 95.19 82 GLU A O 1
ATOM 644 N N . ILE A 1 83 ? -19.086 4.404 3.248 1.00 95.50 83 ILE A N 1
ATOM 645 C CA . ILE A 1 83 ? -18.753 5.059 4.511 1.00 95.50 83 ILE A CA 1
ATOM 646 C C . ILE A 1 83 ? -19.763 6.184 4.710 1.00 95.50 83 ILE A C 1
ATOM 648 O O . ILE A 1 83 ? -19.786 7.100 3.873 1.00 95.50 83 ILE A O 1
ATOM 652 N N . PRO A 1 84 ? -20.537 6.172 5.813 1.00 94.94 84 PRO A N 1
ATOM 653 C CA . PRO A 1 84 ? -21.427 7.264 6.168 1.00 94.94 84 PRO A CA 1
ATOM 654 C C . PRO A 1 84 ? -20.704 8.618 6.106 1.00 94.94 84 PRO A C 1
ATOM 656 O O . PRO A 1 84 ? -19.586 8.739 6.624 1.00 94.94 84 PRO A O 1
ATOM 659 N N . PRO A 1 85 ? -21.307 9.665 5.510 1.00 94.00 85 PRO A N 1
ATOM 660 C CA . PRO A 1 85 ? -20.656 10.967 5.358 1.00 94.00 85 PRO A CA 1
ATOM 661 C C . PRO A 1 85 ? -20.124 11.558 6.671 1.00 94.00 85 PRO A C 1
ATOM 663 O O . PRO A 1 85 ? -19.080 12.205 6.668 1.00 94.00 85 PRO A O 1
ATOM 666 N N . THR A 1 86 ? -20.797 11.288 7.792 1.00 94.69 86 THR A N 1
ATOM 667 C CA . THR A 1 86 ? -20.418 11.730 9.145 1.00 94.69 86 THR A CA 1
ATOM 668 C C . THR A 1 86 ? -19.135 11.080 9.670 1.00 94.69 86 THR A C 1
ATOM 670 O O . THR A 1 86 ? -18.445 11.674 10.495 1.00 94.69 86 THR A O 1
ATOM 673 N N . LEU A 1 87 ? -18.788 9.885 9.185 1.00 93.25 87 LEU A N 1
ATOM 674 C CA . LEU A 1 87 ? -17.608 9.114 9.596 1.00 93.25 87 LEU A CA 1
ATOM 675 C C . LEU A 1 87 ? -16.474 9.171 8.563 1.00 93.25 87 LEU A C 1
ATOM 677 O O . LEU A 1 87 ? -15.378 8.647 8.786 1.00 93.25 87 LEU A O 1
ATOM 681 N N . LYS A 1 88 ? -16.710 9.829 7.426 1.00 93.12 88 LYS A N 1
ATOM 682 C CA . LYS A 1 88 ? -15.744 9.935 6.340 1.00 93.12 88 LYS A CA 1
ATOM 683 C C . LYS A 1 88 ? -14.626 10.912 6.694 1.00 93.12 88 LYS A C 1
ATOM 685 O O . LYS A 1 88 ? -14.838 12.111 6.840 1.00 93.12 88 LYS A O 1
ATOM 690 N N . VAL A 1 89 ? -13.393 10.411 6.736 1.00 88.69 89 VAL A N 1
ATOM 691 C CA . VAL A 1 89 ? -12.204 11.261 6.893 1.00 88.69 89 VAL A CA 1
ATOM 692 C C . VAL A 1 89 ? -11.988 12.077 5.606 1.00 88.69 89 VAL A C 1
ATOM 694 O O . VAL A 1 89 ? -11.754 11.474 4.551 1.00 88.69 89 VAL A O 1
ATOM 697 N N . PRO A 1 90 ? -12.028 13.425 5.657 1.00 87.50 90 PRO A N 1
ATOM 698 C CA . PRO A 1 90 ? -11.996 14.267 4.457 1.00 87.50 90 PRO A CA 1
ATOM 699 C C . PRO A 1 90 ? -10.626 14.273 3.765 1.00 87.50 90 PRO A C 1
ATOM 701 O O . PRO A 1 90 ? -10.531 14.511 2.564 1.00 87.50 90 PRO A O 1
ATOM 704 N N . GLY A 1 91 ? -9.553 13.989 4.505 1.00 90.06 91 GLY A N 1
ATOM 705 C CA . GLY A 1 91 ? -8.192 13.976 3.988 1.00 90.06 91 GLY A CA 1
ATOM 706 C C . GLY A 1 91 ? -7.156 13.954 5.105 1.00 90.06 91 GLY A C 1
ATOM 707 O O . GLY A 1 91 ? -7.479 13.721 6.267 1.00 90.06 91 GLY A O 1
ATOM 708 N N . ALA A 1 92 ? -5.900 14.194 4.740 1.00 94.62 92 ALA A N 1
ATOM 709 C CA . ALA A 1 92 ? -4.817 14.314 5.707 1.00 94.62 92 ALA A CA 1
ATOM 710 C C . ALA A 1 92 ? -4.917 15.638 6.480 1.00 94.62 92 ALA A C 1
ATOM 712 O O . ALA A 1 92 ? -5.120 16.698 5.886 1.00 94.62 92 ALA A O 1
ATOM 713 N N . LYS A 1 93 ? -4.718 15.588 7.799 1.00 95.56 93 LYS A N 1
ATOM 714 C CA . LYS A 1 93 ? -4.621 16.776 8.652 1.00 95.56 93 LYS A CA 1
ATOM 715 C C . LYS A 1 93 ? -3.339 17.536 8.322 1.00 95.56 93 LYS A C 1
ATOM 717 O O . LYS A 1 93 ? -2.269 16.936 8.235 1.00 95.56 93 LYS A O 1
ATOM 722 N N . LEU A 1 94 ? -3.412 18.866 8.247 1.00 94.31 94 LEU A N 1
ATOM 723 C CA . LEU A 1 94 ? -2.235 19.709 7.987 1.00 94.31 94 LEU A CA 1
ATOM 724 C C . LEU A 1 94 ? -1.128 19.501 9.031 1.00 94.31 94 LEU A C 1
ATOM 726 O O . LEU A 1 94 ? 0.036 19.382 8.668 1.00 94.31 94 LEU A O 1
ATOM 730 N N . LYS A 1 95 ? -1.492 19.340 10.310 1.00 95.25 95 LYS A N 1
ATOM 731 C CA . LYS A 1 95 ? -0.544 19.039 11.399 1.00 95.25 95 LYS A CA 1
ATOM 732 C C . LYS A 1 95 ? 0.233 17.729 11.185 1.00 95.25 95 LYS A C 1
ATOM 734 O O . LYS A 1 95 ? 1.370 17.617 11.628 1.00 95.25 95 LYS A O 1
ATOM 739 N N . GLY A 1 96 ? -0.379 16.737 10.533 1.00 88.06 96 GLY A N 1
ATOM 740 C CA . GLY A 1 96 ? 0.242 15.444 10.223 1.00 88.06 96 GLY A CA 1
ATOM 741 C C . GLY A 1 96 ? 0.951 15.407 8.866 1.00 88.06 96 GLY A C 1
ATOM 742 O O . GLY A 1 96 ? 1.563 14.391 8.519 1.00 88.06 96 GLY A O 1
ATOM 743 N N . MET A 1 97 ? 0.863 16.488 8.087 1.00 94.50 97 MET A N 1
ATOM 744 C CA . MET A 1 97 ? 1.425 16.572 6.749 1.00 94.50 97 MET A CA 1
ATOM 745 C C . MET A 1 97 ? 2.921 16.871 6.813 1.00 94.50 97 MET A C 1
ATOM 747 O O . MET A 1 97 ? 3.357 17.868 7.377 1.00 94.50 97 MET A O 1
ATOM 751 N N . THR A 1 98 ? 3.713 16.025 6.163 1.00 94.50 98 THR A N 1
ATOM 752 C CA . THR A 1 98 ? 5.141 16.271 5.933 1.00 94.50 98 THR A CA 1
ATOM 753 C C . THR A 1 98 ? 5.396 16.454 4.446 1.00 94.50 98 THR A C 1
ATOM 755 O O . THR A 1 98 ? 4.618 15.977 3.618 1.00 94.50 98 THR A O 1
ATOM 758 N N . GLN A 1 99 ? 6.524 17.067 4.080 1.00 97.00 99 GLN A N 1
ATOM 759 C CA . GLN A 1 99 ? 6.921 17.205 2.674 1.00 97.00 99 GLN A CA 1
ATOM 760 C C . GLN A 1 99 ? 6.944 15.853 1.941 1.00 97.00 99 GLN A C 1
ATOM 762 O O . GLN A 1 99 ? 6.498 15.744 0.800 1.00 97.00 99 GLN A O 1
ATOM 767 N N . VAL A 1 100 ? 7.421 14.799 2.611 1.00 95.69 100 VAL A N 1
ATOM 768 C CA . VAL A 1 100 ? 7.452 13.436 2.061 1.00 95.69 100 VAL A CA 1
ATOM 769 C C . VAL A 1 100 ? 6.037 12.913 1.803 1.00 95.69 100 VAL A C 1
ATOM 771 O O . VAL A 1 100 ? 5.791 12.298 0.764 1.00 95.69 100 VAL A O 1
ATOM 774 N N . LEU A 1 101 ? 5.101 13.152 2.725 1.00 95.88 101 LEU A N 1
ATOM 775 C CA . LEU A 1 101 ? 3.711 12.720 2.586 1.00 95.88 101 LEU A CA 1
ATOM 776 C C . LEU A 1 101 ? 2.994 13.489 1.468 1.00 95.88 101 LEU A C 1
ATOM 778 O O . LEU A 1 101 ? 2.362 12.870 0.612 1.00 95.88 101 LEU A O 1
ATOM 782 N N . ALA A 1 102 ? 3.171 14.810 1.421 1.00 96.00 102 ALA A N 1
ATOM 783 C CA . ALA A 1 102 ? 2.629 15.670 0.375 1.00 96.00 102 ALA A CA 1
ATOM 784 C C . ALA A 1 102 ? 3.149 15.251 -1.007 1.00 96.00 102 ALA A C 1
ATOM 786 O O . ALA A 1 102 ? 2.371 15.046 -1.940 1.00 96.00 102 ALA A O 1
ATOM 787 N N . TYR A 1 103 ? 4.461 15.023 -1.126 1.00 96.69 103 TYR A N 1
ATOM 788 C CA . TYR A 1 103 ? 5.069 14.526 -2.356 1.00 96.69 103 TYR A CA 1
ATOM 789 C C . TYR A 1 103 ? 4.477 13.178 -2.786 1.00 96.69 103 TYR A C 1
ATOM 791 O O . TYR A 1 103 ? 4.114 13.011 -3.952 1.00 96.69 103 TYR A O 1
ATOM 799 N N . LYS A 1 104 ? 4.324 12.223 -1.856 1.00 95.75 104 LYS A N 1
ATOM 800 C CA . LYS A 1 104 ? 3.685 10.928 -2.139 1.00 95.75 104 LYS A CA 1
ATOM 801 C C . LYS A 1 104 ? 2.247 11.099 -2.629 1.00 95.75 104 LYS A C 1
ATOM 803 O O . LYS A 1 104 ? 1.883 10.464 -3.615 1.00 95.75 104 LYS A O 1
ATOM 808 N N . ALA A 1 105 ? 1.452 11.964 -2.000 1.00 94.75 105 ALA A N 1
ATOM 809 C CA . ALA A 1 105 ? 0.074 12.230 -2.412 1.00 94.75 105 ALA A CA 1
ATOM 810 C C . ALA A 1 105 ? 0.000 12.803 -3.832 1.00 94.75 105 ALA A C 1
ATOM 812 O O . ALA A 1 105 ? -0.714 12.268 -4.680 1.00 94.75 105 ALA A O 1
ATOM 813 N N . ILE A 1 106 ? 0.799 13.836 -4.119 1.00 95.06 106 ILE A N 1
ATOM 814 C CA . ILE A 1 106 ? 0.878 14.461 -5.446 1.00 95.06 106 ILE A CA 1
ATOM 815 C C . ILE A 1 106 ? 1.326 13.437 -6.488 1.00 95.06 106 ILE A C 1
ATOM 817 O O . ILE A 1 106 ? 0.755 13.365 -7.577 1.00 95.06 106 ILE A O 1
ATOM 821 N N . ARG A 1 107 ? 2.336 12.622 -6.165 1.00 94.56 107 ARG A N 1
ATOM 822 C CA . ARG A 1 107 ? 2.821 11.565 -7.051 1.00 94.56 107 ARG A CA 1
ATOM 823 C C . ARG A 1 107 ? 1.730 10.539 -7.331 1.00 94.56 107 ARG A C 1
ATOM 825 O O . ARG A 1 107 ? 1.495 10.254 -8.496 1.00 94.56 107 ARG A O 1
ATOM 832 N N . ASN A 1 108 ? 1.038 10.030 -6.314 1.00 92.38 108 ASN A N 1
ATOM 833 C CA . ASN A 1 108 ? -0.055 9.069 -6.489 1.00 92.38 108 ASN A CA 1
ATOM 834 C C . ASN A 1 108 ? -1.183 9.654 -7.349 1.00 92.38 108 ASN A C 1
ATOM 836 O O . ASN A 1 108 ? -1.655 8.997 -8.272 1.00 92.38 108 ASN A O 1
ATOM 840 N N . HIS A 1 109 ? -1.550 10.916 -7.114 1.00 92.25 109 HIS A N 1
ATOM 841 C CA . HIS A 1 109 ? -2.541 11.615 -7.926 1.00 92.25 109 HIS A CA 1
ATOM 842 C C . HIS A 1 109 ? -2.091 11.769 -9.387 1.00 92.25 109 HIS A C 1
ATOM 844 O O . HIS A 1 109 ? -2.885 11.557 -10.298 1.00 92.25 109 HIS A O 1
ATOM 850 N N . LYS A 1 110 ? -0.815 12.093 -9.637 1.00 93.25 110 LYS A N 1
ATOM 851 C CA . LYS A 1 110 ? -0.253 12.126 -10.997 1.00 93.25 110 LYS A CA 1
ATOM 852 C C . LYS A 1 110 ? -0.273 10.743 -11.646 1.00 93.25 110 LYS A C 1
ATOM 854 O O . LYS A 1 110 ? -0.742 10.638 -12.770 1.00 93.25 110 LYS A O 1
ATOM 859 N N . MET A 1 111 ? 0.166 9.702 -10.935 1.00 90.88 111 MET A N 1
ATOM 860 C CA . MET A 1 111 ? 0.176 8.314 -11.418 1.00 90.88 111 MET A CA 1
ATOM 861 C C . MET A 1 111 ? -1.223 7.813 -11.794 1.00 90.88 111 MET A C 1
ATOM 863 O O . MET A 1 111 ? -1.342 7.004 -12.701 1.00 90.88 111 MET A O 1
ATOM 867 N N . ALA A 1 112 ? -2.284 8.282 -11.137 1.00 90.31 112 ALA A N 1
ATOM 868 C CA . ALA A 1 112 ? -3.651 7.890 -11.480 1.00 90.31 112 ALA A CA 1
ATOM 869 C C . ALA A 1 112 ? -4.148 8.491 -12.810 1.00 90.31 112 ALA A C 1
ATOM 871 O O . ALA A 1 112 ? -5.135 8.018 -13.366 1.00 90.31 112 ALA A O 1
ATOM 872 N N . LYS A 1 113 ? -3.493 9.536 -13.339 1.00 93.56 113 LYS A N 1
ATOM 873 C CA . LYS A 1 113 ? -3.932 10.193 -14.577 1.00 93.56 113 LYS A CA 1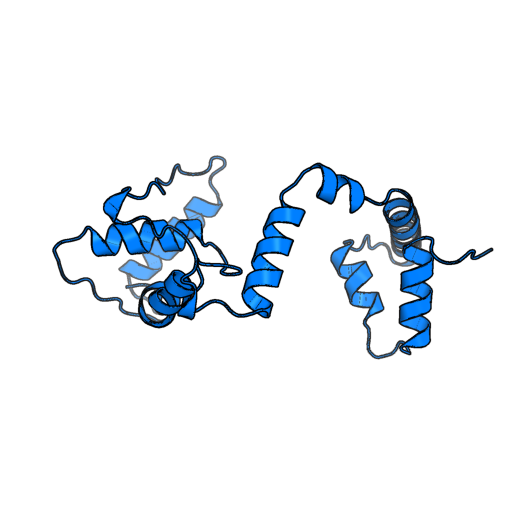
ATOM 874 C C . LYS A 1 113 ? -3.529 9.364 -15.803 1.00 93.56 113 LYS A C 1
ATOM 876 O O . LYS A 1 113 ? -2.330 9.111 -15.964 1.00 93.56 113 LYS A O 1
ATOM 881 N N . PRO A 1 114 ? -4.457 9.070 -16.737 1.00 91.62 114 PRO A N 1
ATOM 882 C CA . PRO A 1 114 ? -4.147 8.331 -17.965 1.00 91.62 114 PRO A CA 1
ATOM 883 C C . PRO A 1 114 ? -2.994 8.949 -18.758 1.00 91.62 114 PRO A C 1
ATOM 885 O O . PRO A 1 114 ? -2.068 8.249 -19.146 1.00 91.62 114 PRO A O 1
ATOM 888 N N . LYS A 1 115 ? -2.968 10.283 -18.892 1.00 90.94 115 LYS A N 1
ATOM 889 C CA . LYS A 1 115 ? -1.875 11.009 -19.562 1.00 90.94 115 LYS A CA 1
ATOM 890 C C . LYS A 1 115 ? -0.499 10.718 -18.952 1.00 90.94 115 LYS A C 1
ATOM 892 O O . LYS A 1 115 ? 0.484 10.614 -19.677 1.00 90.94 115 LYS A O 1
ATOM 897 N N . TYR A 1 116 ? -0.415 10.615 -17.625 1.00 89.62 116 TYR A N 1
ATOM 898 C CA . TYR A 1 116 ? 0.851 10.320 -16.956 1.00 89.62 116 TYR A CA 1
ATOM 899 C C . TYR A 1 116 ? 1.247 8.855 -17.154 1.00 89.62 116 TYR A C 1
ATOM 901 O O . TYR A 1 116 ? 2.409 8.586 -17.432 1.00 89.62 116 TYR A O 1
ATOM 909 N N . GLN A 1 117 ? 0.288 7.926 -17.081 1.00 88.25 117 GLN A N 1
ATOM 910 C CA . GLN A 1 117 ? 0.514 6.506 -17.382 1.00 88.25 117 GLN A CA 1
ATOM 911 C C . GLN A 1 117 ? 0.988 6.296 -18.825 1.00 88.25 117 GLN A C 1
ATOM 913 O O . GLN A 1 117 ? 1.985 5.622 -19.049 1.00 88.25 117 GLN A O 1
ATOM 918 N N . MET A 1 118 ? 0.360 6.962 -19.795 1.00 85.50 118 MET A N 1
ATOM 919 C CA . MET A 1 118 ? 0.787 6.939 -21.198 1.00 85.50 118 MET A CA 1
ATOM 920 C C . MET A 1 118 ? 2.204 7.498 -21.378 1.00 85.50 118 MET A C 1
ATOM 922 O O . MET A 1 118 ? 2.999 6.935 -22.116 1.00 85.50 118 MET A O 1
ATOM 926 N N . ALA A 1 119 ? 2.558 8.576 -20.671 1.00 84.56 119 ALA A N 1
ATOM 927 C CA . ALA A 1 119 ? 3.915 9.126 -20.711 1.00 84.56 119 ALA A CA 1
ATOM 928 C C . ALA A 1 119 ? 4.966 8.215 -20.037 1.00 84.56 119 ALA A C 1
ATOM 930 O O . ALA A 1 119 ? 6.161 8.314 -20.339 1.00 84.56 119 ALA A O 1
ATOM 931 N N . LEU A 1 120 ? 4.540 7.354 -19.105 1.00 82.12 120 LEU A N 1
ATOM 932 C CA . LEU A 1 120 ? 5.380 6.314 -18.511 1.00 82.12 120 LEU A CA 1
ATOM 933 C C . LEU A 1 120 ? 5.543 5.099 -19.431 1.00 82.12 120 LEU A C 1
ATOM 935 O O . LEU A 1 120 ? 6.617 4.496 -19.405 1.00 82.12 120 LEU A O 1
ATOM 939 N N . ASP A 1 121 ? 4.538 4.760 -20.249 1.00 79.94 121 ASP A N 1
ATOM 940 C CA . ASP A 1 121 ? 4.627 3.710 -21.274 1.00 79.94 121 ASP A CA 1
ATOM 941 C C . ASP A 1 121 ? 5.494 4.175 -22.452 1.00 79.94 121 ASP A C 1
ATOM 943 O O . ASP A 1 121 ? 5.050 4.579 -23.530 1.00 79.94 121 ASP A O 1
ATOM 947 N N . ARG A 1 122 ? 6.804 4.161 -22.216 1.00 84.50 122 ARG A N 1
ATOM 948 C CA . ARG A 1 122 ? 7.802 4.525 -23.212 1.00 84.50 122 ARG A CA 1
ATOM 949 C C . ARG A 1 122 ? 7.997 3.353 -24.160 1.00 84.50 122 ARG A C 1
ATOM 951 O O . ARG A 1 122 ? 8.742 2.422 -23.850 1.00 84.50 122 ARG A O 1
ATOM 958 N N . ARG A 1 123 ? 7.410 3.451 -25.358 1.00 87.19 123 ARG A N 1
ATOM 959 C CA . ARG A 1 123 ? 7.552 2.455 -26.438 1.00 87.19 123 ARG A CA 1
ATOM 960 C C . ARG A 1 123 ? 8.999 1.994 -26.633 1.00 87.19 123 ARG A C 1
ATOM 962 O O . ARG A 1 123 ? 9.238 0.798 -26.715 1.00 87.19 123 ARG A O 1
ATOM 969 N N . ALA A 1 124 ? 9.957 2.922 -26.667 1.00 87.69 124 ALA A N 1
ATOM 970 C CA . ALA A 1 124 ? 11.374 2.590 -26.840 1.00 87.69 124 ALA A CA 1
ATOM 971 C C . ALA A 1 124 ? 11.915 1.710 -25.700 1.00 87.69 124 ALA A C 1
ATOM 973 O O . ALA A 1 124 ? 12.587 0.714 -25.956 1.00 87.69 124 ALA A O 1
ATOM 974 N N . THR A 1 125 ? 11.562 2.028 -24.450 1.00 90.69 125 THR A N 1
ATOM 975 C CA . THR A 1 125 ? 11.935 1.216 -23.287 1.00 90.69 125 THR A CA 1
ATOM 976 C C . THR A 1 125 ? 11.328 -0.173 -23.364 1.00 90.69 125 THR A C 1
ATOM 978 O O . THR A 1 125 ? 12.038 -1.159 -23.192 1.00 90.69 125 THR A O 1
ATOM 981 N N . ARG A 1 126 ? 10.038 -0.263 -23.696 1.00 91.56 126 ARG A N 1
ATOM 982 C CA . ARG A 1 126 ? 9.346 -1.543 -23.861 1.00 91.56 126 ARG A CA 1
ATOM 983 C C . ARG A 1 126 ? 9.994 -2.403 -24.946 1.00 91.56 126 ARG A C 1
ATOM 985 O O . ARG A 1 126 ? 10.219 -3.585 -24.721 1.00 91.56 126 ARG A O 1
ATOM 992 N N . THR A 1 127 ? 10.356 -1.810 -26.084 1.00 92.38 127 THR A N 1
ATOM 993 C CA . THR A 1 127 ? 11.060 -2.511 -27.167 1.00 92.38 127 THR A CA 1
ATOM 994 C C . THR A 1 127 ? 12.429 -3.019 -26.717 1.00 92.38 127 THR A C 1
ATOM 996 O O . THR A 1 127 ? 12.749 -4.182 -26.946 1.00 92.38 127 THR A O 1
ATOM 999 N N . ASN A 1 128 ? 13.238 -2.183 -26.061 1.00 92.50 128 ASN A N 1
ATOM 1000 C CA . ASN A 1 128 ? 14.592 -2.563 -25.651 1.00 92.50 128 ASN A CA 1
ATOM 1001 C C . ASN A 1 128 ? 14.579 -3.636 -24.554 1.00 92.50 128 ASN A C 1
ATOM 1003 O O . ASN A 1 128 ? 15.330 -4.605 -24.636 1.00 92.50 128 ASN A O 1
ATOM 1007 N N . VAL A 1 129 ? 13.690 -3.503 -23.564 1.00 93.12 129 VAL A N 1
ATOM 1008 C CA . VAL A 1 129 ? 13.474 -4.533 -22.537 1.00 93.12 129 VAL A CA 1
ATOM 1009 C C . VAL A 1 129 ? 12.948 -5.817 -23.175 1.00 93.12 129 VAL A C 1
ATOM 1011 O O . VAL A 1 129 ? 13.470 -6.885 -22.884 1.00 93.12 129 VAL A O 1
ATOM 1014 N N . GLY A 1 130 ? 11.984 -5.726 -24.095 1.00 93.62 130 GLY A N 1
ATOM 1015 C CA . GLY A 1 130 ? 11.442 -6.877 -24.822 1.00 93.62 130 GLY A CA 1
ATOM 1016 C C . GLY A 1 130 ? 12.513 -7.651 -25.592 1.00 93.62 130 GLY A C 1
ATOM 1017 O O . GLY A 1 130 ? 12.589 -8.867 -25.468 1.00 93.62 130 GLY A O 1
ATOM 1018 N N . ARG A 1 131 ? 13.407 -6.952 -26.302 1.00 93.00 131 ARG A N 1
ATOM 1019 C CA . ARG A 1 131 ? 14.564 -7.570 -26.973 1.00 93.00 131 ARG A CA 1
ATOM 1020 C C . ARG A 1 131 ? 15.484 -8.285 -25.988 1.00 93.00 131 ARG A C 1
ATOM 1022 O O . ARG A 1 131 ? 15.880 -9.415 -26.239 1.00 93.00 131 ARG A O 1
ATOM 1029 N N . ALA A 1 132 ? 15.805 -7.651 -24.860 1.00 92.56 132 ALA A N 1
ATOM 1030 C CA . ALA A 1 132 ? 16.651 -8.271 -23.846 1.00 92.56 132 ALA A CA 1
ATOM 1031 C C . ALA A 1 132 ? 16.002 -9.535 -23.257 1.00 92.56 132 ALA A C 1
ATOM 1033 O O . ALA A 1 132 ? 16.668 -10.555 -23.118 1.00 92.56 132 ALA A O 1
ATOM 1034 N N . LYS A 1 133 ? 14.697 -9.492 -22.962 1.00 94.44 133 LYS A N 1
ATOM 1035 C CA . LYS A 1 133 ? 13.930 -10.649 -22.480 1.00 94.44 133 LYS A CA 1
ATOM 1036 C C . LYS A 1 133 ? 13.882 -11.778 -23.507 1.00 94.44 133 LYS A C 1
ATOM 1038 O O . LYS A 1 133 ? 14.096 -12.920 -23.126 1.00 94.44 133 LYS A O 1
ATOM 1043 N N . TYR A 1 134 ? 13.659 -11.450 -24.781 1.00 94.56 134 TYR A N 1
ATOM 1044 C CA . TYR A 1 134 ? 13.697 -12.416 -25.878 1.00 94.56 134 TYR A CA 1
ATOM 1045 C C . TYR A 1 134 ? 15.046 -13.142 -25.911 1.00 94.56 134 TYR A C 1
ATOM 1047 O O . TYR A 1 134 ? 15.080 -14.361 -25.840 1.00 94.56 134 TYR A O 1
ATOM 1055 N N . MET A 1 135 ? 16.162 -12.406 -25.880 1.00 93.25 135 MET A N 1
ATOM 1056 C CA . MET A 1 135 ? 17.497 -13.019 -25.864 1.00 93.25 135 MET A CA 1
ATOM 1057 C C . MET A 1 135 ? 17.756 -13.879 -24.618 1.00 93.25 135 MET A C 1
ATOM 1059 O O . MET A 1 135 ? 18.430 -14.904 -24.707 1.00 93.25 135 MET A O 1
ATOM 1063 N N . ILE A 1 136 ? 17.234 -13.489 -23.450 1.00 92.56 136 ILE A N 1
ATOM 1064 C CA . ILE A 1 136 ? 17.320 -14.313 -22.232 1.00 92.56 136 ILE A CA 1
ATOM 1065 C C . ILE A 1 136 ? 16.546 -15.619 -22.425 1.00 92.56 136 ILE A C 1
ATOM 1067 O O . ILE A 1 136 ? 17.057 -16.679 -22.078 1.00 92.56 136 ILE A O 1
ATOM 1071 N N . ASN A 1 137 ? 15.354 -15.561 -23.017 1.00 94.62 137 ASN A N 1
ATOM 1072 C CA . ASN A 1 137 ? 14.569 -16.754 -23.300 1.00 94.62 137 ASN A CA 1
ATOM 1073 C C . ASN A 1 137 ? 15.276 -17.680 -24.299 1.00 94.62 137 ASN A C 1
ATOM 1075 O O . ASN A 1 137 ? 15.391 -18.870 -24.039 1.00 94.62 137 ASN A O 1
ATOM 1079 N N . GLU A 1 138 ? 15.842 -17.137 -25.376 1.00 95.75 138 GLU A N 1
ATOM 1080 C CA . GLU A 1 138 ? 16.593 -17.926 -26.366 1.00 95.75 138 GLU A CA 1
ATOM 1081 C C . GLU A 1 138 ? 17.822 -18.621 -25.759 1.00 95.75 138 GLU A C 1
ATOM 1083 O O . GLU A 1 138 ? 18.198 -19.711 -26.177 1.00 95.75 138 GLU A O 1
ATOM 1088 N N . THR A 1 139 ? 18.470 -17.996 -24.771 1.00 93.94 139 THR A N 1
ATOM 1089 C CA . THR A 1 139 ? 19.719 -18.512 -24.181 1.00 93.94 139 THR A CA 1
ATOM 1090 C C . THR A 1 139 ? 19.516 -19.372 -22.938 1.00 93.94 139 THR A C 1
ATOM 1092 O O . THR A 1 139 ? 20.384 -20.181 -22.623 1.00 93.94 139 THR A O 1
ATOM 1095 N N . GLN A 1 140 ? 18.426 -19.174 -22.193 1.00 92.12 140 GLN A N 1
ATOM 1096 C CA . GLN A 1 140 ? 18.186 -19.811 -20.889 1.00 92.12 140 GLN A CA 1
ATOM 1097 C C . GLN A 1 140 ? 16.839 -20.546 -20.804 1.00 92.12 140 GLN A C 1
ATOM 1099 O O . GLN A 1 140 ? 16.575 -21.193 -19.796 1.00 92.12 140 GLN A O 1
ATOM 1104 N N . GLY A 1 141 ? 15.967 -20.427 -21.810 1.00 92.56 141 GLY A N 1
ATOM 1105 C CA . GLY A 1 141 ? 14.618 -21.008 -21.809 1.00 92.56 141 GLY A CA 1
ATOM 1106 C C . GLY A 1 141 ? 13.659 -20.381 -20.791 1.00 92.56 141 GLY A C 1
ATOM 1107 O O . GLY A 1 141 ? 12.659 -20.997 -20.431 1.00 92.56 141 GLY A O 1
ATOM 1108 N N . ILE A 1 142 ? 13.982 -19.193 -20.269 1.00 90.69 142 ILE A N 1
ATOM 1109 C CA . ILE A 1 142 ? 13.190 -18.499 -19.249 1.00 90.69 142 ILE A CA 1
ATOM 1110 C C . ILE A 1 142 ? 12.768 -17.135 -19.785 1.00 90.69 142 ILE A C 1
ATOM 1112 O O . ILE A 1 142 ? 13.618 -16.316 -20.134 1.00 90.69 142 ILE A O 1
ATOM 1116 N N . GLU A 1 143 ? 11.470 -16.837 -19.732 1.00 90.88 143 GLU A N 1
ATOM 1117 C CA . GLU A 1 143 ? 10.959 -15.487 -19.961 1.00 90.88 143 GLU A CA 1
ATOM 1118 C C . GLU A 1 143 ? 10.807 -14.736 -18.623 1.00 90.88 143 GLU A C 1
ATOM 1120 O O . GLU A 1 143 ? 9.854 -14.961 -17.868 1.00 90.88 143 GLU A O 1
ATOM 1125 N N . PRO A 1 144 ? 11.738 -13.832 -18.265 1.00 92.44 144 PRO A N 1
ATOM 1126 C CA . PRO A 1 144 ? 11.647 -13.116 -17.001 1.00 92.44 144 PRO A CA 1
ATOM 1127 C C . PRO A 1 144 ? 10.510 -12.089 -17.030 1.00 92.44 144 PRO A C 1
ATOM 1129 O O . PRO A 1 144 ? 10.248 -11.450 -18.042 1.00 92.44 144 PRO A O 1
ATOM 1132 N N . SER A 1 145 ? 9.883 -11.815 -15.886 1.00 93.81 145 SER A N 1
ATOM 1133 C CA . SER A 1 145 ? 9.001 -10.642 -15.782 1.00 93.81 145 SER A CA 1
ATOM 1134 C C . SER A 1 145 ? 9.800 -9.335 -15.873 1.00 93.81 145 SER A C 1
ATOM 1136 O O . SER A 1 145 ? 10.969 -9.281 -15.484 1.00 93.81 145 SER A O 1
ATOM 1138 N N . ASP A 1 146 ? 9.158 -8.236 -16.279 1.00 90.81 146 ASP A N 1
ATOM 1139 C CA . ASP A 1 146 ? 9.786 -6.905 -16.286 1.00 90.81 146 ASP A CA 1
ATOM 1140 C C . ASP A 1 146 ? 10.322 -6.532 -14.896 1.00 90.81 146 ASP A C 1
ATOM 1142 O O . ASP A 1 146 ? 11.399 -5.954 -14.751 1.00 90.81 146 ASP A O 1
ATOM 1146 N N . ARG A 1 147 ? 9.603 -6.930 -13.838 1.00 91.56 147 ARG A N 1
ATOM 1147 C CA . ARG A 1 147 ? 10.046 -6.750 -12.451 1.00 91.56 147 ARG A CA 1
ATOM 1148 C C . ARG A 1 147 ? 11.353 -7.489 -12.177 1.00 91.56 147 ARG A C 1
ATOM 1150 O O . ARG A 1 147 ? 12.229 -6.927 -11.519 1.00 91.56 147 ARG A O 1
ATOM 1157 N N . LEU A 1 148 ? 11.476 -8.734 -12.636 1.00 92.00 148 LEU A N 1
ATOM 1158 C CA . LEU A 1 148 ? 12.687 -9.530 -12.460 1.00 92.00 148 LEU A CA 1
ATOM 1159 C C . LEU A 1 148 ? 13.853 -8.934 -13.256 1.00 92.00 148 LEU A C 1
ATOM 1161 O O . LEU A 1 148 ? 14.932 -8.775 -12.688 1.00 92.00 148 LEU A O 1
ATOM 1165 N N . PHE A 1 149 ? 13.609 -8.512 -14.499 1.00 92.69 149 PHE A N 1
ATOM 1166 C CA . PHE A 1 149 ? 14.585 -7.806 -15.331 1.00 92.69 149 PHE A CA 1
ATOM 1167 C C . PHE A 1 149 ? 15.131 -6.551 -14.628 1.00 92.69 149 PHE A C 1
ATOM 1169 O O . PHE A 1 149 ? 16.334 -6.400 -14.436 1.00 92.69 149 PHE A O 1
ATOM 1176 N N . TRP A 1 150 ? 14.261 -5.661 -14.143 1.00 93.12 150 TRP A N 1
ATOM 1177 C CA . TRP A 1 150 ? 14.717 -4.448 -13.452 1.00 93.12 150 TRP A CA 1
ATOM 1178 C C . TRP A 1 150 ? 15.383 -4.734 -12.101 1.00 93.12 150 TRP A C 1
ATOM 1180 O O . TRP A 1 150 ? 16.256 -3.975 -11.669 1.00 93.12 150 TRP A O 1
ATOM 1190 N N . LYS A 1 151 ? 14.979 -5.809 -11.413 1.00 93.94 151 LYS A N 1
ATOM 1191 C CA . LYS A 1 151 ? 15.595 -6.240 -10.152 1.00 93.94 151 LYS A CA 1
ATOM 1192 C C . LYS A 1 151 ? 17.008 -6.780 -10.382 1.00 93.94 151 LYS A C 1
ATOM 1194 O O . LYS A 1 151 ? 17.898 -6.426 -9.610 1.00 93.94 151 LYS A O 1
ATOM 1199 N N . SER A 1 152 ? 17.232 -7.582 -11.425 1.00 91.62 152 SER A N 1
ATOM 1200 C CA . SER A 1 152 ? 18.550 -8.159 -11.727 1.00 91.62 152 SER A CA 1
ATOM 1201 C C . SER A 1 152 ? 19.579 -7.087 -12.091 1.00 91.62 152 SER A C 1
ATOM 1203 O O . SER A 1 152 ? 20.720 -7.160 -11.645 1.00 91.62 152 SER A O 1
ATOM 1205 N N . LEU A 1 153 ? 19.165 -5.998 -12.750 1.00 91.06 153 LEU A N 1
ATOM 1206 C CA . LEU A 1 153 ? 20.028 -4.835 -13.006 1.00 91.06 153 LEU A CA 1
ATOM 1207 C C . LEU A 1 153 ? 20.552 -4.149 -11.741 1.00 91.06 153 LEU A C 1
ATOM 1209 O O . LEU A 1 153 ? 21.452 -3.320 -11.819 1.00 91.06 153 LEU A O 1
ATOM 1213 N N . ARG A 1 154 ? 20.007 -4.455 -10.561 1.00 89.25 154 ARG A N 1
ATOM 1214 C CA . ARG A 1 154 ? 20.481 -3.918 -9.280 1.00 89.25 154 ARG A CA 1
ATOM 1215 C C . ARG A 1 154 ? 21.373 -4.893 -8.512 1.00 89.25 154 ARG A C 1
ATOM 1217 O O . ARG A 1 154 ? 21.695 -4.592 -7.363 1.00 89.25 154 ARG A O 1
ATOM 1224 N N . HIS A 1 155 ? 21.770 -6.016 -9.114 1.00 93.38 155 HIS A N 1
ATOM 1225 C CA . HIS A 1 155 ? 22.612 -7.013 -8.459 1.00 93.38 155 HIS A CA 1
ATOM 1226 C C . HIS A 1 155 ? 23.942 -6.415 -7.980 1.00 93.38 155 HIS A C 1
ATOM 1228 O O . HIS A 1 155 ? 24.488 -5.493 -8.596 1.00 93.38 155 HIS A O 1
ATOM 1234 N N . LYS A 1 156 ? 24.445 -6.922 -6.850 1.00 93.50 156 LYS A N 1
ATOM 1235 C CA . LYS A 1 156 ? 25.647 -6.396 -6.181 1.00 93.50 156 LYS A CA 1
ATOM 1236 C C . LYS A 1 156 ? 26.920 -6.589 -7.008 1.00 93.50 156 LYS A C 1
ATOM 1238 O O . LYS A 1 156 ? 27.810 -5.751 -6.923 1.00 93.50 156 LYS A O 1
ATOM 1243 N N . ASP A 1 157 ? 26.947 -7.621 -7.848 1.00 94.81 157 ASP A N 1
ATOM 1244 C CA . ASP A 1 157 ? 28.093 -7.948 -8.705 1.00 94.81 157 ASP A CA 1
ATOM 1245 C C . ASP A 1 157 ? 28.299 -6.913 -9.820 1.00 94.81 157 ASP A C 1
ATOM 1247 O O . ASP A 1 157 ? 29.384 -6.790 -10.381 1.00 94.81 157 ASP A O 1
ATOM 1251 N N . PHE A 1 158 ? 27.274 -6.112 -10.126 1.00 93.94 158 PHE A N 1
ATOM 1252 C CA . PHE A 1 158 ? 27.396 -5.035 -11.092 1.00 93.94 158 PHE A CA 1
ATOM 1253 C C . PHE A 1 158 ? 27.895 -3.749 -10.438 1.00 93.94 158 PHE A C 1
ATOM 1255 O O . PHE A 1 158 ? 27.301 -3.212 -9.492 1.00 93.94 158 PHE A O 1
ATOM 1262 N N . SER A 1 159 ? 28.943 -3.162 -11.017 1.00 95.69 159 SER A N 1
ATOM 1263 C CA . SER A 1 159 ? 29.382 -1.819 -10.639 1.00 95.69 159 SER A CA 1
ATOM 1264 C C . SER A 1 159 ? 28.267 -0.796 -10.883 1.00 95.69 159 SER A C 1
ATOM 1266 O O . SER A 1 159 ? 27.417 -0.957 -11.763 1.00 95.69 159 SER A O 1
ATOM 1268 N N . ARG A 1 160 ? 28.255 0.302 -10.120 1.00 94.12 160 ARG A N 1
ATOM 1269 C CA . ARG A 1 160 ? 27.257 1.373 -10.304 1.00 94.12 160 ARG A CA 1
ATOM 1270 C C . ARG A 1 160 ? 27.260 1.926 -11.735 1.00 94.12 160 ARG A C 1
ATOM 1272 O O . ARG A 1 160 ? 26.190 2.205 -12.269 1.00 94.12 160 ARG A O 1
ATOM 1279 N N . LYS A 1 161 ? 28.443 2.053 -12.349 1.00 95.19 161 LYS A N 1
ATOM 1280 C CA . LYS A 1 161 ? 28.608 2.524 -13.734 1.00 95.19 161 LYS A CA 1
ATOM 1281 C C . LYS A 1 161 ? 27.941 1.571 -14.727 1.00 95.19 161 LYS A C 1
ATOM 1283 O O . LYS A 1 161 ? 27.190 2.023 -15.582 1.00 95.19 161 LYS A O 1
ATOM 1288 N N . TYR A 1 162 ? 28.141 0.266 -14.555 1.00 94.38 162 TYR A N 1
ATOM 1289 C CA . TYR A 1 162 ? 27.534 -0.754 -15.410 1.00 94.38 162 TYR A CA 1
ATOM 1290 C C . TYR A 1 162 ? 26.003 -0.770 -15.298 1.00 94.38 162 TYR A C 1
ATOM 1292 O O . TYR A 1 162 ? 25.299 -0.736 -16.304 1.00 94.38 162 TYR A O 1
ATOM 1300 N N . ARG A 1 163 ? 25.472 -0.711 -14.069 1.00 94.50 163 ARG A N 1
ATOM 1301 C CA . ARG A 1 163 ? 24.019 -0.626 -13.831 1.00 94.50 163 ARG A CA 1
ATOM 1302 C C . ARG A 1 163 ? 23.403 0.606 -14.486 1.00 94.50 163 ARG A C 1
ATOM 1304 O O . ARG A 1 163 ? 22.329 0.519 -15.074 1.00 94.50 163 ARG A O 1
ATOM 1311 N N . TYR A 1 164 ? 24.086 1.746 -14.389 1.00 94.06 164 TYR A N 1
ATOM 1312 C CA . TYR A 1 164 ? 23.647 2.985 -15.019 1.00 94.06 164 TYR A CA 1
ATOM 1313 C C . TYR A 1 164 ? 23.675 2.887 -16.546 1.00 94.06 164 TYR A C 1
ATOM 1315 O O . TYR A 1 164 ? 22.703 3.272 -17.187 1.00 94.06 164 TYR A O 1
ATOM 1323 N N . PHE A 1 165 ? 24.734 2.308 -17.117 1.00 94.12 165 PHE A N 1
ATOM 1324 C CA . PHE A 1 165 ? 24.832 2.077 -18.555 1.00 94.12 165 PHE A CA 1
ATOM 1325 C C . PHE A 1 165 ? 23.663 1.236 -19.075 1.00 94.12 165 PHE A C 1
ATOM 1327 O O . PHE A 1 165 ? 22.945 1.695 -19.959 1.00 94.12 165 PHE A O 1
ATOM 1334 N N . ILE A 1 166 ? 23.394 0.064 -18.484 1.00 93.06 166 ILE A N 1
ATOM 1335 C CA . ILE A 1 166 ? 22.271 -0.770 -18.941 1.00 93.06 166 ILE A CA 1
ATOM 1336 C C . ILE A 1 166 ? 20.935 -0.052 -18.746 1.00 93.06 166 ILE A C 1
ATOM 1338 O O . ILE A 1 166 ? 20.073 -0.119 -19.619 1.00 93.06 166 ILE A O 1
ATOM 1342 N N . TRP A 1 167 ? 20.756 0.668 -17.634 1.00 93.31 167 TRP A N 1
ATOM 1343 C CA . TRP A 1 167 ? 19.545 1.455 -17.418 1.00 93.31 167 TRP A CA 1
ATOM 1344 C C . TRP A 1 167 ? 19.345 2.493 -18.530 1.00 93.31 167 TRP A C 1
ATOM 1346 O O . TRP A 1 167 ? 18.248 2.577 -19.081 1.00 93.31 167 TRP A O 1
ATOM 1356 N N . MET A 1 168 ? 20.391 3.234 -18.904 1.00 94.50 168 MET A N 1
ATOM 1357 C CA . MET A 1 168 ? 20.344 4.223 -19.984 1.00 94.50 168 MET A CA 1
ATOM 1358 C C . MET A 1 168 ? 20.060 3.572 -21.339 1.00 94.50 168 MET A C 1
ATOM 1360 O O . MET A 1 168 ? 19.184 4.045 -22.060 1.00 94.50 168 MET A O 1
ATOM 1364 N N . THR A 1 169 ? 20.718 2.459 -21.663 1.00 93.25 169 THR A N 1
ATOM 1365 C CA . THR A 1 169 ? 20.485 1.699 -22.902 1.00 93.25 169 THR A CA 1
ATOM 1366 C C . THR A 1 169 ? 19.050 1.176 -22.979 1.00 93.25 169 THR A C 1
ATOM 1368 O O . THR A 1 169 ? 18.352 1.384 -23.974 1.00 93.25 169 THR A O 1
ATOM 1371 N N . ALA A 1 170 ? 18.547 0.583 -21.895 1.00 91.88 170 ALA A N 1
ATOM 1372 C CA . ALA A 1 170 ? 17.167 0.121 -21.814 1.00 91.88 170 ALA A CA 1
ATOM 1373 C C . ALA A 1 170 ? 16.169 1.280 -21.964 1.00 91.88 170 ALA A C 1
ATOM 1375 O O . ALA A 1 170 ? 15.116 1.096 -22.555 1.00 91.88 170 ALA A O 1
ATOM 1376 N N . HIS A 1 171 ? 16.502 2.490 -21.507 1.00 91.38 171 HIS A N 1
ATOM 1377 C CA . HIS A 1 171 ? 15.660 3.680 -21.675 1.00 91.38 171 HIS A CA 1
ATOM 1378 C C . HIS A 1 171 ? 15.888 4.442 -22.987 1.00 91.38 171 HIS A C 1
ATOM 1380 O O . HIS A 1 171 ? 15.316 5.519 -23.153 1.00 91.38 171 HIS A O 1
ATOM 1386 N N . ASN A 1 172 ? 16.683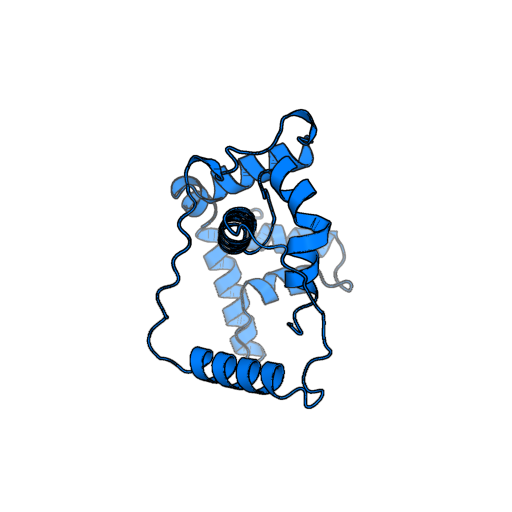 3.897 -23.915 1.00 90.19 172 ASN A N 1
ATOM 1387 C CA . ASN A 1 172 ? 17.064 4.558 -25.165 1.00 90.19 172 ASN A CA 1
ATOM 1388 C C . ASN A 1 172 ? 17.725 5.937 -24.941 1.00 90.19 172 ASN A C 1
ATOM 1390 O O . ASN A 1 172 ? 17.569 6.855 -25.740 1.00 90.19 172 ASN A O 1
ATOM 1394 N N . GLY A 1 173 ? 18.419 6.098 -23.812 1.00 90.50 173 GLY A N 1
ATOM 1395 C CA . GLY A 1 173 ? 19.144 7.314 -23.445 1.00 90.50 173 GLY A CA 1
ATOM 1396 C C . GLY A 1 173 ? 20.568 7.361 -23.997 1.00 90.50 173 GLY A C 1
ATOM 1397 O O . GLY A 1 173 ? 21.150 8.438 -24.062 1.00 90.50 173 GLY A O 1
ATOM 1398 N N . TYR A 1 174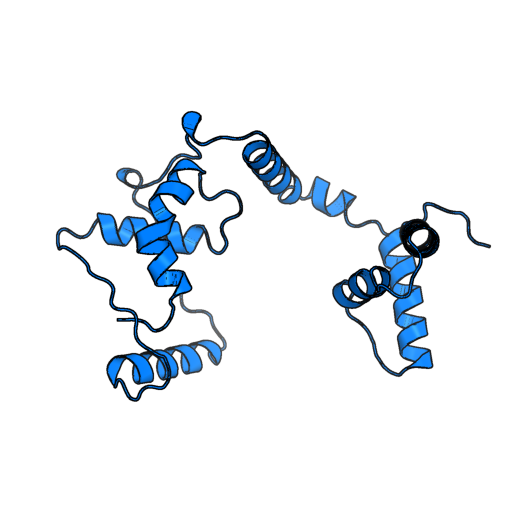 ? 21.116 6.215 -24.411 1.00 92.19 174 TYR A N 1
ATOM 1399 C CA . TYR A 1 174 ? 22.396 6.116 -25.108 1.00 92.19 174 TYR A CA 1
ATOM 1400 C C . TYR A 1 174 ? 22.212 5.505 -26.490 1.00 92.19 174 TYR A C 1
ATOM 1402 O O . TYR A 1 174 ? 21.460 4.545 -26.663 1.00 92.19 174 TYR A O 1
ATOM 1410 N N . LYS A 1 175 ? 22.950 6.046 -27.462 1.00 85.94 175 LYS A N 1
ATOM 1411 C CA . LYS A 1 175 ? 23.137 5.406 -28.759 1.00 85.94 175 LYS A CA 1
ATOM 1412 C C . LYS A 1 175 ? 24.157 4.288 -28.563 1.00 85.94 175 LYS A C 1
ATOM 1414 O O . LYS A 1 175 ? 25.316 4.555 -28.268 1.00 85.94 175 LYS A O 1
ATOM 1419 N N . THR A 1 176 ? 23.686 3.053 -28.659 1.00 78.12 176 THR A N 1
ATOM 1420 C CA . THR A 1 176 ? 24.523 1.850 -28.609 1.00 78.12 176 THR A CA 1
ATOM 1421 C C . THR A 1 176 ? 24.395 1.169 -29.963 1.00 78.12 176 THR A C 1
ATOM 1423 O O . THR A 1 176 ? 23.278 0.922 -30.418 1.00 78.12 176 THR A O 1
ATOM 1426 N N . GLY A 1 177 ? 25.526 1.006 -30.641 1.00 61.16 177 GLY A N 1
ATOM 1427 C CA . GLY A 1 177 ? 25.641 0.616 -32.042 1.00 61.16 177 GLY A CA 1
ATOM 1428 C C . GLY A 1 177 ? 27.055 0.883 -32.513 1.00 61.16 177 GLY A C 1
ATOM 1429 O O . GLY A 1 177 ? 27.533 2.005 -32.226 1.00 61.16 177 GLY A O 1
#

Foldseek 3Di:
DEQPPVLQCCLPPCVVLCLLLQVQPPPPVLVSLLVNQVCVVDPDDDDDDHDHPPPPPVVHVVVVVVVVVQVVDPDHDDDDSDHPPVSDRPGHNPVSDDPVSVVSVVVVVLCPDPVSVVVVPDVQLCVLVVVVQVVCCVVPVDRDDPVVVLVVLPDPPDDPVRSVVVVCVSNVVDDDD

Sequence (177 aa):
LSDSKTSIEGLTKHHQKWEDQGFIGVANPREYKATISALRERNARTSFKWVKGHAGIEGNEHADELAKTGCQKDDVDAVDLEIPPTLKVPGAKLKGMTQVLAYKAIRNHKMAKPKYQMALDRRATRTNVGRAKYMINETQGIEPSDRLFWKSLRHKDFSRKYRYFIWMTAHNGYKTG

InterPro domains:
  IPR002156 Ribonuclease H domain [PF00075] (2-71)
  IPR002156 Ribonuclease H domain [PS50879] (1-72)
  IPR012337 Ribonuclease H-like superfamily [SSF53098] (2-73)
  IPR036397 Ribonuclease H superfamily [G3DSA:3.30.420.10] (1-83)

Radius of gyration: 23.08 Å; chains: 1; bounding box: 52×45×55 Å